Prote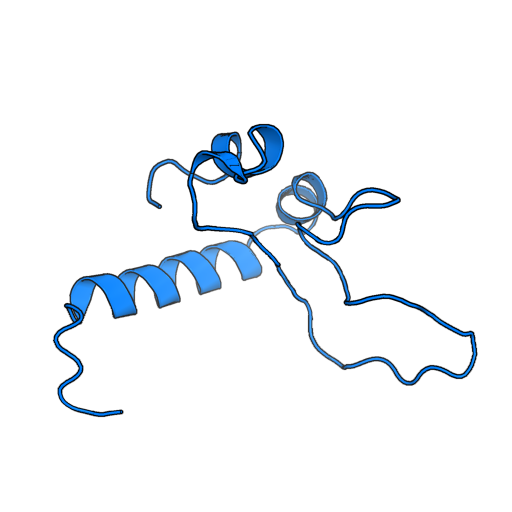in AF-A0A5K1F561-F1 (afdb_monomer)

Solvent-accessible surface area (backbone atoms only — not comparable to full-atom values): 5454 Å² total; per-residue (Å²): 134,80,90,76,82,69,58,63,70,59,57,52,49,52,52,51,54,51,50,51,56,73,71,43,60,67,70,66,50,54,75,41,36,45,48,96,97,51,79,48,25,35,47,74,86,74,89,86,54,94,87,60,83,76,77,98,63,89,41,74,40,78,64,78,73,60,70,91,66,41,56,62,78,57,65,69,70,48,66,88,86,112

Radius of gyration: 14.99 Å; Cα contacts (8 Å, |Δi|>4): 51; chains: 1; bounding box: 35×29×41 Å

Organism: NCBI:txid210225

Foldseek 3Di:
DPPPPPDPVVVVVVVVLVVVLVPDDPVLQVQQDADPPGDAGKDFPDPPDPPDDGDPDTDGDFDDPDPVPGDCSNVVSRPPPD

Mean predicted aligned error: 4.48 Å

Secondary structure (DSSP, 8-state):
--S----HHHHHHHHHHHHHHHHS-HHHHHHTBPPTT---EES-S----TTPPPPS---EE---SSGGGS-HHHHHHS-TT-

InterPro domains:
  IPR026992 Non-haem dioxygenase, N-term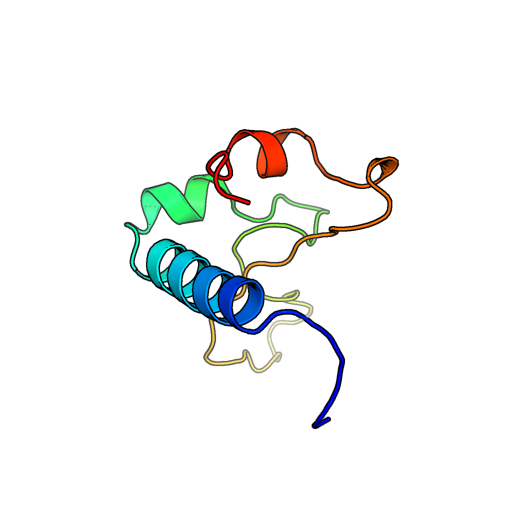inal domain [PF14226] (1-75)
  IPR027443 Isopenicillin N synthase-like superfamily [G3DSA:2.60.120.330] (1-82)
  IPR050295 Plant 2-oxoglutarate-dependent oxidoreductases [PTHR47991] (1-77)

Sequence (82 aa):
LINHEVNTEIVDKMKEETQGFFASPFEEKKSLSQVPGEIEGYGQAFVVSNDQKLDWADMFYLVTHPVSLRKPHIWQMLSTSF

Structure (mmCIF, N/CA/C/O backbone):
data_AF-A0A5K1F561-F1
#
_entry.id   AF-A0A5K1F561-F1
#
loop_
_atom_site.group_PDB
_atom_site.id
_atom_site.type_symbol
_atom_site.label_atom_id
_atom_site.label_alt_id
_atom_site.label_comp_id
_atom_site.label_asym_id
_atom_site.label_entity_id
_atom_site.label_seq_id
_atom_site.pdbx_PDB_ins_code
_atom_site.Cartn_x
_atom_site.Cartn_y
_atom_site.Cartn_z
_atom_site.occupancy
_atom_site.B_iso_or_equiv
_atom_site.auth_seq_id
_atom_site.auth_comp_id
_atom_site.auth_asym_id
_atom_site.auth_atom_id
_atom_site.pdbx_PDB_model_num
ATOM 1 N N . LEU A 1 1 ? -19.336 -8.090 3.738 1.00 91.62 1 LEU A N 1
ATOM 2 C CA . LEU A 1 1 ? -19.727 -8.908 4.907 1.00 91.62 1 LEU A CA 1
ATOM 3 C C . LEU A 1 1 ? -20.122 -7.946 6.018 1.00 91.62 1 LEU A C 1
ATOM 5 O O . LEU A 1 1 ? -19.406 -6.975 6.202 1.00 91.62 1 LEU A O 1
ATOM 9 N N . ILE A 1 2 ? -21.244 -8.165 6.697 1.00 94.69 2 ILE A N 1
ATOM 10 C CA . ILE A 1 2 ? -21.611 -7.427 7.920 1.00 94.69 2 ILE A CA 1
ATOM 11 C C . ILE A 1 2 ? -21.489 -8.383 9.115 1.00 94.69 2 ILE A C 1
ATOM 13 O O . ILE A 1 2 ? -21.537 -9.593 8.902 1.00 94.69 2 ILE A O 1
ATOM 17 N N . ASN A 1 3 ? -21.307 -7.865 10.336 1.00 95.81 3 ASN A N 1
ATOM 18 C CA . ASN A 1 3 ? -21.067 -8.660 11.556 1.00 95.81 3 ASN A CA 1
ATOM 19 C C . ASN A 1 3 ? -19.837 -9.590 11.463 1.00 95.81 3 ASN A C 1
ATOM 21 O O . ASN A 1 3 ? -19.889 -10.748 11.854 1.00 95.81 3 ASN A O 1
ATOM 25 N N . HIS A 1 4 ? -18.724 -9.085 10.928 1.00 96.56 4 HIS A N 1
ATOM 26 C CA . HIS A 1 4 ? -17.471 -9.834 10.733 1.00 96.56 4 HIS A CA 1
ATOM 27 C C . HIS A 1 4 ? -16.557 -9.887 11.971 1.00 96.56 4 HIS A C 1
ATOM 29 O O . HIS A 1 4 ? -15.410 -10.300 11.852 1.00 96.56 4 HIS A O 1
ATOM 35 N N . GLU A 1 5 ? -17.020 -9.394 13.122 1.00 97.19 5 GLU A N 1
ATOM 36 C CA . GLU A 1 5 ? -16.314 -9.380 14.421 1.00 97.19 5 GLU A CA 1
ATOM 37 C C . GLU A 1 5 ? -14.996 -8.581 14.486 1.00 97.19 5 GLU A C 1
ATOM 39 O O . GLU A 1 5 ? -14.509 -8.292 15.575 1.00 97.19 5 GLU A O 1
AT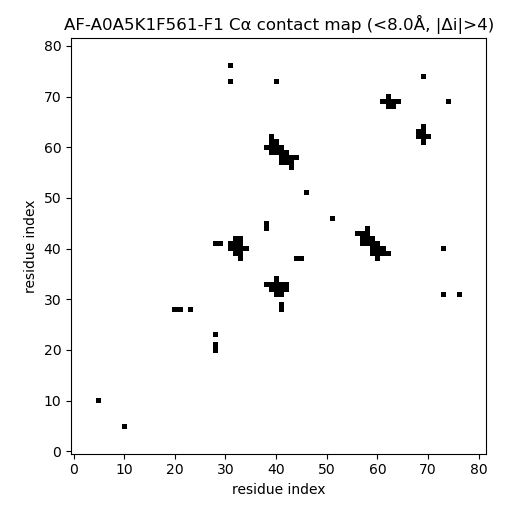OM 44 N N . VAL A 1 6 ? -14.441 -8.140 13.352 1.00 96.62 6 VAL A N 1
ATOM 45 C CA . VAL A 1 6 ? -13.328 -7.178 13.331 1.00 96.62 6 VAL A CA 1
ATOM 46 C C . VAL A 1 6 ? -13.752 -5.868 14.001 1.00 96.62 6 VAL A C 1
ATOM 48 O O . VAL A 1 6 ? -14.746 -5.261 13.595 1.00 96.62 6 VAL A O 1
ATOM 51 N N . ASN A 1 7 ? -12.975 -5.431 14.997 1.00 97.44 7 ASN A N 1
ATOM 52 C CA . ASN A 1 7 ? -13.189 -4.170 15.707 1.00 97.44 7 ASN A CA 1
ATOM 53 C C . ASN A 1 7 ? -13.195 -2.988 14.718 1.00 97.44 7 ASN A C 1
ATOM 55 O O . ASN A 1 7 ? -12.272 -2.824 13.918 1.00 97.44 7 ASN A O 1
ATOM 59 N N . THR A 1 8 ? -14.233 -2.156 14.792 1.00 96.69 8 THR A N 1
ATOM 60 C CA . THR A 1 8 ? -14.423 -0.987 13.927 1.00 96.69 8 THR A CA 1
ATOM 61 C C . THR A 1 8 ? -13.311 0.045 14.067 1.00 96.69 8 THR A C 1
ATOM 63 O O . THR A 1 8 ? -12.888 0.600 13.060 1.00 96.69 8 THR A O 1
ATOM 66 N N . GLU A 1 9 ? -12.767 0.240 15.270 1.00 96.62 9 GLU A N 1
ATOM 67 C CA . GLU A 1 9 ? -11.655 1.169 15.510 1.00 96.62 9 GLU A CA 1
ATOM 68 C C . GLU A 1 9 ? -10.402 0.764 14.718 1.00 96.62 9 GLU A C 1
ATOM 70 O O . GLU A 1 9 ? -9.702 1.617 14.179 1.00 96.62 9 GLU A O 1
ATOM 75 N N . ILE A 1 10 ? -10.150 -0.544 14.575 1.00 95.25 10 ILE A N 1
ATOM 76 C CA . ILE A 1 10 ? -9.031 -1.063 13.770 1.00 95.25 10 ILE A CA 1
ATOM 77 C C . ILE A 1 10 ? -9.268 -0.779 12.285 1.00 95.25 10 ILE A C 1
ATOM 79 O O . ILE A 1 10 ? -8.352 -0.374 11.571 1.00 95.25 10 ILE A O 1
ATOM 83 N N . VAL A 1 11 ? -10.500 -0.980 11.812 1.00 96.44 11 VAL A N 1
ATOM 84 C CA . VAL A 1 11 ? -10.868 -0.714 10.415 1.00 96.44 11 VAL A CA 1
ATOM 85 C C . VAL A 1 11 ? -10.731 0.773 10.090 1.00 96.44 11 VAL A C 1
ATOM 87 O O . VAL A 1 11 ? -10.224 1.117 9.023 1.00 96.44 11 VAL A O 1
ATOM 90 N N . ASP A 1 12 ? -11.159 1.653 10.991 1.00 96.50 12 ASP A N 1
ATOM 91 C CA . ASP A 1 12 ? -11.078 3.098 10.784 1.00 96.50 12 ASP A CA 1
ATOM 92 C C . ASP A 1 12 ? -9.636 3.601 10.847 1.00 96.50 12 ASP A C 1
ATOM 94 O O . ASP A 1 12 ? -9.222 4.336 9.950 1.00 96.50 12 ASP A O 1
ATOM 98 N N . LYS A 1 13 ? -8.831 3.097 11.790 1.00 94.94 13 LYS A N 1
ATOM 99 C CA . LYS A 1 13 ? -7.394 3.385 11.825 1.00 94.94 13 LYS A CA 1
ATOM 100 C C . LYS A 1 13 ? -6.688 2.929 10.545 1.00 94.94 13 LYS A C 1
ATOM 102 O O . LYS A 1 13 ? -5.897 3.678 9.986 1.00 94.94 13 LYS A O 1
ATOM 107 N N . MET A 1 14 ? -7.008 1.742 10.024 1.00 93.19 14 MET A N 1
ATOM 108 C CA . MET A 1 14 ? -6.426 1.262 8.763 1.00 93.19 14 MET A CA 1
ATOM 109 C C . MET A 1 14 ? -6.752 2.195 7.587 1.00 93.19 14 MET A C 1
ATOM 111 O O . MET A 1 14 ? -5.892 2.446 6.740 1.00 93.19 14 MET A O 1
ATOM 115 N N . LYS A 1 15 ? -7.979 2.733 7.522 1.00 96.19 15 LYS A N 1
ATOM 116 C CA . LYS A 1 15 ? -8.350 3.724 6.498 1.00 96.19 15 LYS A CA 1
ATOM 117 C C . LYS A 1 15 ? -7.545 5.012 6.658 1.00 96.19 15 LYS A C 1
ATOM 119 O O . LYS A 1 15 ? -7.049 5.518 5.656 1.00 96.19 15 LYS A O 1
ATOM 124 N N . GLU A 1 16 ? -7.426 5.521 7.882 1.00 95.56 16 GLU A N 1
ATOM 125 C CA . GLU A 1 16 ? -6.685 6.749 8.191 1.00 95.56 16 GLU A CA 1
ATOM 126 C C . GLU A 1 16 ? -5.202 6.620 7.823 1.00 95.56 16 GLU A C 1
ATOM 128 O O . GLU A 1 16 ? -4.693 7.428 7.051 1.00 95.56 16 GLU A O 1
ATOM 133 N N . GLU A 1 17 ? -4.534 5.559 8.280 1.00 92.31 17 GLU A N 1
ATOM 134 C CA . GLU A 1 17 ? -3.121 5.277 7.981 1.00 92.31 17 GLU A CA 1
ATOM 135 C C . GLU A 1 17 ? -2.890 5.119 6.470 1.00 92.31 17 GLU A C 1
ATOM 137 O O . GLU A 1 17 ? -1.938 5.667 5.913 1.00 92.31 17 GLU A O 1
ATOM 142 N N . THR A 1 18 ? -3.800 4.432 5.769 1.00 93.06 18 THR A N 1
ATOM 143 C CA . THR A 1 18 ? -3.723 4.284 4.306 1.00 93.06 18 THR A CA 1
ATOM 144 C C . THR A 1 18 ? -3.856 5.636 3.606 1.00 93.06 18 THR A C 1
ATOM 146 O O . THR A 1 18 ? -3.074 5.950 2.707 1.00 93.06 18 THR A O 1
ATOM 149 N N . GLN A 1 19 ? -4.824 6.463 4.010 1.00 95.50 19 GLN A N 1
ATOM 150 C CA . GLN A 1 19 ? -4.994 7.807 3.453 1.00 95.50 19 GLN A CA 1
ATOM 151 C C . GLN A 1 19 ? -3.772 8.686 3.730 1.00 95.50 19 GLN A C 1
ATOM 153 O O . GLN A 1 19 ? -3.290 9.350 2.813 1.00 95.50 19 GLN A O 1
ATOM 158 N N . GLY A 1 20 ? -3.241 8.645 4.954 1.00 93.75 20 GLY A N 1
ATOM 159 C CA . GLY A 1 20 ? -2.027 9.355 5.347 1.00 93.75 20 GLY A CA 1
ATOM 160 C C . GLY A 1 20 ? -0.826 8.952 4.495 1.00 93.75 20 GLY A C 1
ATOM 161 O O . GLY A 1 20 ? -0.142 9.817 3.948 1.00 93.75 20 GLY A O 1
ATOM 162 N N . PHE A 1 21 ? -0.627 7.648 4.282 1.00 92.25 21 PHE A N 1
ATOM 163 C CA . PHE A 1 21 ? 0.420 7.141 3.399 1.00 92.25 21 PHE A CA 1
ATOM 164 C C . PHE A 1 21 ? 0.282 7.693 1.976 1.00 92.25 21 PHE A C 1
ATOM 166 O O . PHE A 1 21 ? 1.236 8.259 1.447 1.00 92.25 21 PHE A O 1
ATOM 173 N N . PHE A 1 22 ? -0.891 7.595 1.344 1.00 93.69 22 PHE A N 1
ATOM 174 C CA . PHE A 1 22 ? -1.047 8.063 -0.039 1.00 93.69 22 PHE A CA 1
ATOM 175 C C . PHE A 1 22 ? -1.020 9.594 -0.176 1.00 93.69 22 PHE A C 1
ATOM 177 O O . PHE A 1 22 ? -0.597 10.090 -1.226 1.00 93.69 22 PHE A O 1
ATOM 184 N N . ALA A 1 23 ? -1.393 10.333 0.872 1.00 94.88 23 ALA A N 1
ATOM 185 C CA . ALA A 1 23 ? -1.284 11.790 0.941 1.00 94.88 23 ALA A CA 1
ATOM 186 C C . ALA A 1 23 ? 0.151 12.293 1.190 1.00 94.88 23 ALA A C 1
ATOM 188 O O . ALA A 1 23 ? 0.428 13.469 0.946 1.00 94.88 23 ALA A O 1
ATOM 189 N N . SER A 1 24 ? 1.062 11.428 1.652 1.00 92.56 24 SER A N 1
ATOM 190 C CA . SER A 1 24 ? 2.464 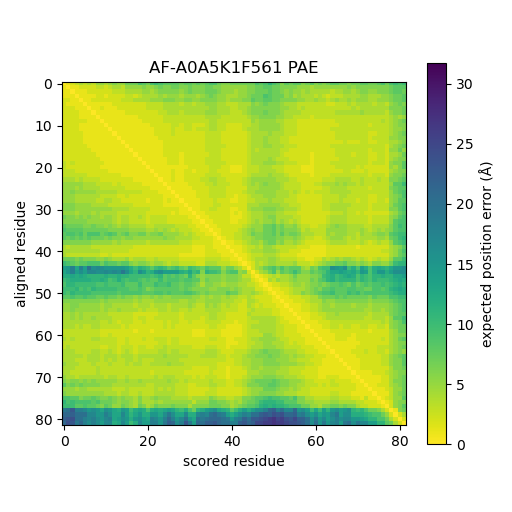11.786 1.893 1.00 92.56 24 SER A CA 1
ATOM 191 C C . SER A 1 24 ? 3.207 12.185 0.601 1.00 92.56 24 SER A C 1
ATOM 193 O O . SER A 1 24 ? 2.778 11.839 -0.515 1.00 92.56 24 SER A O 1
ATOM 195 N N . PRO A 1 25 ? 4.332 12.921 0.716 1.00 94.75 25 PRO A N 1
ATOM 196 C CA . PRO A 1 25 ? 5.164 13.286 -0.422 1.00 94.75 25 PRO A CA 1
ATOM 197 C C . PRO A 1 25 ? 5.595 12.079 -1.257 1.00 94.75 25 PRO A C 1
ATOM 199 O O . PRO A 1 25 ? 5.856 10.987 -0.755 1.00 94.75 25 PRO A O 1
ATOM 202 N N . PHE A 1 26 ? 5.733 12.292 -2.565 1.00 91.56 26 PHE A N 1
ATOM 203 C CA . PHE A 1 26 ? 6.140 11.229 -3.483 1.00 91.56 26 PHE A CA 1
ATOM 204 C C . PHE A 1 26 ? 7.482 10.587 -3.104 1.00 91.56 26 PHE A C 1
ATOM 206 O O . PHE A 1 26 ? 7.602 9.372 -3.193 1.00 91.56 26 PHE A O 1
ATOM 213 N N . GLU A 1 27 ? 8.462 11.368 -2.643 1.00 92.38 27 GLU A N 1
ATOM 214 C CA . GLU A 1 27 ? 9.781 10.838 -2.270 1.00 92.38 27 GLU A CA 1
ATOM 215 C C . GLU A 1 27 ? 9.720 9.870 -1.078 1.00 92.38 27 GLU A C 1
ATOM 217 O O . GLU A 1 27 ? 10.453 8.883 -1.052 1.00 92.38 27 GLU A O 1
ATOM 222 N N . GLU A 1 28 ? 8.796 10.086 -0.135 1.00 89.62 28 GLU A N 1
ATOM 223 C CA . GLU A 1 28 ? 8.570 9.156 0.977 1.00 89.62 28 GLU A CA 1
ATOM 224 C C . GLU A 1 28 ? 7.979 7.840 0.466 1.00 89.62 28 GLU A C 1
ATOM 226 O O . GLU A 1 28 ? 8.521 6.769 0.741 1.00 89.62 28 GLU A O 1
ATOM 231 N N . LYS A 1 29 ? 6.945 7.901 -0.382 1.00 91.06 29 LYS A N 1
ATOM 232 C CA . LYS A 1 29 ? 6.351 6.703 -1.006 1.00 91.06 29 LYS A CA 1
ATOM 233 C C . LYS A 1 29 ? 7.346 5.951 -1.889 1.00 91.06 29 LYS A C 1
ATOM 235 O O . LYS A 1 29 ? 7.384 4.723 -1.883 1.00 91.06 29 LYS A O 1
ATOM 240 N N . LYS A 1 30 ? 8.185 6.684 -2.620 1.00 90.69 30 LYS A N 1
ATOM 241 C CA . LYS A 1 30 ? 9.210 6.139 -3.515 1.00 90.69 30 LYS A CA 1
ATOM 242 C C . LYS A 1 30 ? 10.320 5.405 -2.765 1.00 90.69 30 LYS A C 1
ATOM 244 O O . LYS A 1 30 ? 10.885 4.457 -3.302 1.00 90.69 30 LYS A O 1
ATOM 249 N N . SER A 1 31 ? 10.617 5.790 -1.521 1.00 89.94 31 SER A N 1
ATOM 250 C CA . SER A 1 31 ? 11.564 5.042 -0.679 1.00 89.94 31 SER A CA 1
ATOM 251 C C . SER A 1 31 ? 11.112 3.596 -0.421 1.00 89.94 31 SER A C 1
ATOM 253 O O . SER A 1 31 ? 11.939 2.715 -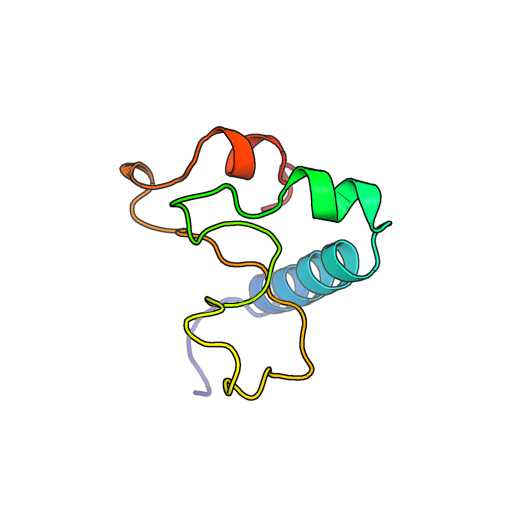0.198 1.00 89.94 31 SER A O 1
ATOM 255 N N . LEU A 1 32 ? 9.803 3.344 -0.536 1.00 91.69 32 LEU A N 1
ATOM 256 C CA . LEU A 1 32 ? 9.156 2.045 -0.380 1.00 91.69 32 LEU A CA 1
ATOM 257 C C . LEU A 1 32 ? 8.790 1.406 -1.726 1.00 91.69 32 LEU A C 1
ATOM 259 O O . LEU A 1 32 ? 7.940 0.516 -1.766 1.00 91.69 32 LEU A O 1
ATOM 263 N N . SER A 1 33 ? 9.371 1.865 -2.839 1.00 91.06 33 SER A N 1
ATOM 264 C CA . SER A 1 33 ? 9.037 1.354 -4.167 1.00 91.06 33 SER A CA 1
ATOM 265 C C . SER A 1 33 ? 9.412 -0.109 -4.374 1.00 91.06 33 SER A C 1
ATOM 267 O O . SER A 1 33 ? 10.375 -0.619 -3.803 1.00 91.06 33 SER A O 1
ATOM 269 N N . GLN A 1 34 ? 8.656 -0.764 -5.255 1.00 90.38 34 GLN A N 1
ATOM 270 C CA . GLN A 1 34 ? 9.014 -2.084 -5.769 1.00 90.38 34 GLN A CA 1
ATOM 271 C C . GLN A 1 34 ? 10.428 -2.059 -6.366 1.00 90.38 34 GLN A C 1
ATOM 273 O O . GLN A 1 34 ? 10.802 -1.127 -7.084 1.00 90.38 34 GLN A O 1
ATOM 278 N N . VAL A 1 35 ? 11.205 -3.106 -6.090 1.00 86.88 35 VAL A N 1
ATOM 279 C CA . VAL A 1 35 ? 12.543 -3.305 -6.665 1.00 86.88 35 VAL A CA 1
ATOM 280 C C . VAL A 1 35 ? 12.494 -4.349 -7.785 1.00 86.88 35 VAL A C 1
ATOM 282 O O . VAL A 1 35 ? 11.599 -5.196 -7.788 1.00 86.88 35 VAL A O 1
ATOM 285 N N . PRO A 1 36 ? 13.432 -4.333 -8.753 1.00 86.00 36 PRO A N 1
ATOM 286 C CA . PRO A 1 36 ? 13.432 -5.302 -9.845 1.00 86.00 36 PRO A CA 1
ATOM 287 C C . PRO A 1 36 ? 13.404 -6.753 -9.345 1.00 86.00 36 PRO A C 1
ATOM 289 O O . PRO A 1 36 ? 14.242 -7.151 -8.540 1.00 86.00 36 PRO A O 1
ATOM 292 N N . GLY A 1 37 ? 12.449 -7.539 -9.848 1.00 84.88 37 GLY A N 1
ATOM 293 C CA . GLY A 1 37 ? 12.241 -8.934 -9.439 1.00 84.88 37 GLY A CA 1
ATOM 294 C C . GLY A 1 37 ? 11.320 -9.117 -8.228 1.00 84.88 37 GLY A C 1
ATOM 295 O O . GLY A 1 37 ? 10.978 -10.252 -7.911 1.00 84.88 37 GLY A O 1
ATOM 296 N N . GLU A 1 38 ? 10.874 -8.031 -7.596 1.00 86.62 38 GLU A N 1
ATOM 297 C CA . GLU A 1 38 ? 9.972 -8.050 -6.447 1.00 86.62 38 GLU A CA 1
ATOM 298 C C . GLU A 1 38 ? 8.642 -7.364 -6.765 1.00 86.62 38 GLU A C 1
ATOM 300 O O . GLU A 1 38 ? 8.560 -6.458 -7.591 1.00 86.62 38 GLU A O 1
ATOM 305 N N . ILE A 1 39 ? 7.586 -7.801 -6.079 1.00 88.88 39 ILE A N 1
ATOM 306 C CA . ILE A 1 39 ? 6.210 -7.327 -6.318 1.00 88.88 39 ILE A CA 1
ATOM 307 C C . ILE A 1 39 ? 5.672 -6.472 -5.167 1.00 88.88 39 ILE A C 1
ATOM 309 O O . ILE A 1 39 ? 4.683 -5.760 -5.319 1.00 88.88 39 ILE A O 1
ATOM 313 N N . GLU A 1 40 ? 6.316 -6.556 -4.004 1.00 92.69 40 GLU A N 1
ATOM 314 C CA . GLU A 1 40 ? 5.968 -5.783 -2.813 1.00 92.69 40 GLU A CA 1
ATOM 315 C C . GLU A 1 40 ? 6.592 -4.392 -2.861 1.00 92.69 40 GLU A C 1
ATOM 317 O O . GLU A 1 40 ? 7.718 -4.233 -3.333 1.00 92.69 40 GLU A O 1
ATOM 322 N N . GLY A 1 41 ? 5.864 -3.409 -2.339 1.00 92.75 41 GLY A N 1
ATOM 323 C CA . GLY A 1 41 ? 6.235 -2.001 -2.350 1.00 92.75 41 GLY A CA 1
ATOM 324 C C . GLY A 1 41 ? 5.270 -1.129 -3.153 1.00 92.75 41 GLY A C 1
ATOM 325 O O . GLY A 1 41 ? 4.215 -1.577 -3.611 1.00 92.75 41 GLY A O 1
ATOM 326 N N . TYR A 1 42 ? 5.640 0.143 -3.293 1.00 93.31 42 TYR A N 1
ATOM 327 C CA . TYR A 1 42 ? 4.893 1.173 -4.013 1.00 93.31 42 TYR A CA 1
ATOM 328 C C . TYR A 1 42 ? 5.196 1.107 -5.506 1.00 93.31 42 TYR A C 1
ATOM 330 O O . TYR A 1 42 ? 6.351 1.239 -5.923 1.00 93.31 42 TYR A O 1
ATOM 338 N N . GLY A 1 43 ? 4.163 0.894 -6.313 1.00 90.38 43 GLY A N 1
ATOM 339 C CA . GLY A 1 43 ? 4.305 0.730 -7.753 1.00 90.38 43 GLY A CA 1
ATOM 340 C C . GLY A 1 43 ? 3.108 0.035 -8.388 1.00 90.38 43 GLY A C 1
ATOM 341 O O . GLY A 1 43 ? 2.179 -0.401 -7.714 1.00 90.38 43 GLY A O 1
ATOM 342 N N . GLN A 1 44 ? 3.130 -0.046 -9.713 1.00 87.38 44 GLN A N 1
ATOM 343 C CA . GLN A 1 44 ? 2.085 -0.691 -10.503 1.00 87.38 44 GLN A CA 1
ATOM 344 C C . GLN A 1 44 ? 2.271 -2.209 -10.535 1.00 87.38 44 GLN A C 1
ATOM 346 O O . GLN A 1 44 ? 3.387 -2.720 -10.458 1.00 87.38 44 GLN A O 1
ATOM 351 N N . ALA A 1 45 ? 1.181 -2.949 -10.722 1.00 73.38 45 ALA A N 1
ATOM 352 C CA . ALA A 1 45 ? 1.282 -4.373 -11.007 1.00 73.38 45 ALA A CA 1
ATOM 353 C C . ALA A 1 45 ? 1.818 -4.579 -12.437 1.00 73.38 45 ALA A C 1
ATOM 355 O O . ALA A 1 45 ? 1.146 -4.218 -13.395 1.00 73.38 45 ALA A O 1
ATOM 356 N N . PHE A 1 46 ? 3.022 -5.158 -12.541 1.00 68.94 46 PHE A N 1
ATOM 357 C CA . PHE A 1 46 ? 3.656 -5.756 -13.729 1.00 68.94 46 PHE A CA 1
ATOM 358 C C . PHE A 1 46 ? 3.334 -5.116 -15.096 1.00 68.94 46 PHE A C 1
ATOM 360 O O . PHE A 1 46 ? 2.269 -5.352 -15.664 1.00 68.94 46 PHE A O 1
ATOM 367 N N . VAL A 1 47 ? 4.315 -4.443 -15.713 1.00 73.69 47 VAL A N 1
ATOM 368 C CA . VAL A 1 47 ? 4.282 -4.163 -17.161 1.00 73.69 47 VAL A CA 1
ATOM 369 C C . VAL A 1 47 ? 4.827 -5.386 -17.901 1.00 73.69 47 VAL A C 1
ATOM 371 O O . VAL A 1 47 ? 6.033 -5.616 -17.935 1.00 73.69 47 VAL A O 1
ATOM 374 N N . VAL A 1 48 ? 3.937 -6.203 -18.455 1.00 81.38 48 VAL A N 1
ATOM 375 C CA . VAL A 1 48 ? 4.273 -7.468 -19.126 1.00 81.38 48 VAL A CA 1
ATOM 376 C C . VAL A 1 48 ? 4.415 -7.328 -20.642 1.00 81.38 48 VAL A C 1
ATOM 378 O O . VAL A 1 48 ? 4.970 -8.214 -21.287 1.00 81.38 48 VAL A O 1
ATOM 381 N N . SER A 1 49 ? 3.916 -6.236 -21.232 1.00 87.38 49 SER A N 1
ATOM 382 C CA . SER A 1 49 ? 4.041 -5.964 -22.670 1.00 87.38 49 SER A CA 1
ATOM 383 C C . SER A 1 49 ? 3.808 -4.487 -23.000 1.00 87.38 49 SER A C 1
ATOM 385 O O . SER A 1 49 ? 3.200 -3.764 -22.215 1.00 87.38 49 SER A O 1
ATOM 387 N N . ASN A 1 50 ? 4.240 -4.055 -24.188 1.00 87.50 50 ASN A N 1
ATOM 388 C CA . ASN A 1 50 ? 4.028 -2.683 -24.667 1.00 87.50 50 ASN A CA 1
ATOM 389 C C . ASN A 1 50 ? 2.554 -2.360 -24.960 1.00 87.50 50 ASN A C 1
ATOM 391 O O . ASN A 1 50 ? 2.155 -1.206 -24.856 1.00 87.50 50 ASN A O 1
ATOM 395 N N . ASP A 1 51 ? 1.748 -3.367 -25.302 1.00 92.50 51 ASP A N 1
ATOM 396 C CA . ASP A 1 51 ? 0.324 -3.196 -25.627 1.00 92.50 51 ASP A CA 1
ATOM 397 C C . ASP A 1 51 ? -0.580 -3.281 -24.386 1.00 92.50 51 ASP A C 1
ATOM 399 O O . ASP A 1 51 ? -1.811 -3.240 -24.484 1.00 92.50 51 ASP A O 1
ATOM 403 N N . GLN A 1 52 ? 0.018 -3.426 -23.201 1.00 90.56 52 GLN A N 1
ATOM 404 C CA . GLN A 1 52 ? -0.727 -3.527 -21.961 1.00 90.56 52 GLN A CA 1
ATOM 405 C C . GLN A 1 52 ? -1.429 -2.207 -21.645 1.00 90.56 52 GLN A C 1
ATOM 407 O O . GLN A 1 52 ? -0.813 -1.149 -21.524 1.00 90.56 52 GLN A O 1
ATOM 412 N N . LYS A 1 53 ? -2.741 -2.297 -21.430 1.00 90.44 53 LYS A N 1
ATOM 413 C CA . LYS A 1 53 ? -3.516 -1.211 -20.834 1.00 90.44 53 LYS A CA 1
ATOM 414 C C . LYS A 1 53 ? -3.235 -1.183 -19.340 1.00 90.44 53 LYS A C 1
ATOM 416 O O . LYS A 1 53 ? -3.352 -2.212 -18.678 1.00 90.44 53 LYS A O 1
ATOM 421 N N . LEU A 1 54 ? -2.853 -0.015 -18.843 1.00 89.81 54 LEU A N 1
ATOM 422 C CA . LEU A 1 54 ? -2.564 0.195 -17.432 1.00 89.81 54 LEU A CA 1
ATOM 423 C C . LEU A 1 54 ? -3.802 0.718 -16.716 1.00 89.81 54 LEU A C 1
ATOM 425 O O . LEU A 1 54 ? -4.571 1.504 -17.278 1.00 89.81 54 LEU A O 1
ATOM 429 N N . ASP A 1 55 ? -3.959 0.290 -15.471 1.00 90.25 55 ASP A N 1
ATOM 430 C CA . ASP A 1 55 ? -4.975 0.835 -14.588 1.00 90.25 55 ASP A CA 1
ATOM 431 C C . ASP A 1 55 ? -4.606 2.264 -14.182 1.00 90.25 55 ASP A C 1
ATOM 433 O O . ASP A 1 55 ? -3.441 2.608 -13.977 1.00 90.25 55 ASP A O 1
ATOM 437 N N . TRP A 1 56 ? -5.622 3.116 -14.050 1.00 92.56 56 TRP A N 1
ATOM 438 C CA . TRP A 1 56 ? -5.453 4.478 -13.547 1.00 92.56 56 TRP A CA 1
ATOM 439 C C . TRP A 1 56 ? -5.536 4.492 -12.017 1.00 92.56 56 TRP A C 1
ATOM 441 O O . TRP A 1 56 ? -6.487 5.016 -11.435 1.00 92.56 56 TRP A O 1
ATOM 451 N N . ALA A 1 57 ? -4.579 3.843 -11.360 1.00 91.00 57 ALA A N 1
ATOM 452 C CA . ALA A 1 57 ? -4.554 3.715 -9.907 1.00 91.00 57 ALA A CA 1
ATOM 453 C C . ALA A 1 57 ? -3.139 3.439 -9.416 1.00 91.00 57 ALA A C 1
ATOM 455 O O . ALA A 1 57 ? -2.478 2.596 -9.997 1.00 91.00 57 ALA A O 1
ATOM 456 N N . ASP A 1 58 ? -2.694 4.067 -8.330 1.00 90.94 58 ASP A N 1
ATOM 457 C CA . ASP A 1 58 ? -1.460 3.667 -7.646 1.00 90.94 58 ASP A CA 1
ATOM 458 C C . ASP A 1 58 ? -1.717 2.495 -6.688 1.00 90.94 58 ASP A C 1
ATOM 460 O O . ASP A 1 58 ? -2.805 2.365 -6.123 1.00 90.94 58 ASP A O 1
ATOM 464 N N . MET A 1 59 ? -0.700 1.657 -6.466 1.00 92.69 59 MET A N 1
ATOM 465 C CA . MET A 1 59 ? -0.789 0.501 -5.574 1.00 92.69 59 MET A CA 1
ATOM 466 C C . MET A 1 59 ? 0.401 0.438 -4.609 1.00 92.69 59 MET A C 1
ATOM 468 O O . MET A 1 59 ? 1.533 0.795 -4.939 1.00 92.69 59 MET A O 1
ATOM 472 N N . PHE A 1 60 ? 0.125 -0.045 -3.398 1.00 93.38 60 PHE A N 1
ATOM 473 C CA . PHE A 1 60 ? 1.123 -0.452 -2.417 1.00 93.38 60 PHE A CA 1
ATOM 474 C C . PHE A 1 60 ? 0.817 -1.888 -1.988 1.00 93.38 60 PHE A C 1
ATOM 476 O O . PHE A 1 60 ? -0.214 -2.137 -1.363 1.00 93.38 60 PHE A O 1
ATOM 483 N N . TYR A 1 61 ? 1.663 -2.841 -2.381 1.00 93.00 61 TYR A N 1
ATOM 484 C CA . TYR A 1 61 ? 1.432 -4.268 -2.134 1.00 93.00 61 TYR A CA 1
ATOM 485 C C . TYR A 1 61 ? 2.368 -4.801 -1.048 1.00 93.00 61 TYR A C 1
ATOM 487 O O . TYR A 1 61 ? 3.568 -4.540 -1.091 1.00 93.00 61 TYR A O 1
ATOM 495 N N . LEU A 1 62 ? 1.831 -5.569 -0.095 1.00 92.88 62 LEU A N 1
ATOM 496 C CA . LEU A 1 62 ? 2.584 -6.135 1.026 1.00 92.88 62 LEU A CA 1
ATOM 497 C C . LEU A 1 62 ? 2.134 -7.556 1.348 1.00 92.88 62 LEU A C 1
ATOM 499 O O . LEU A 1 62 ? 0.936 -7.835 1.442 1.00 92.88 62 LEU A O 1
ATOM 503 N N . VAL A 1 63 ? 3.095 -8.423 1.656 1.00 94.12 63 VAL A N 1
ATOM 504 C CA . VAL A 1 63 ? 2.833 -9.684 2.346 1.00 94.12 63 VAL A CA 1
ATOM 505 C C . VAL A 1 63 ? 2.820 -9.424 3.850 1.00 94.12 63 VAL A C 1
ATOM 507 O O . VAL A 1 63 ? 3.820 -9.030 4.449 1.00 94.12 63 VAL A O 1
ATOM 510 N N . THR A 1 64 ? 1.664 -9.646 4.478 1.00 93.31 64 THR A N 1
ATOM 511 C CA . THR A 1 64 ? 1.429 -9.363 5.906 1.00 93.31 64 THR A CA 1
ATOM 512 C C . THR A 1 64 ? 1.541 -10.607 6.788 1.00 93.31 64 THR A C 1
ATOM 514 O O . THR A 1 64 ? 1.905 -10.503 7.963 1.00 93.31 64 THR A O 1
ATOM 517 N N . HIS A 1 65 ? 1.251 -11.793 6.253 1.00 94.12 65 HIS A N 1
ATOM 518 C CA . HIS A 1 65 ? 1.291 -13.055 6.986 1.00 94.12 65 HIS A CA 1
ATOM 519 C C . HIS A 1 65 ? 1.676 -14.223 6.055 1.00 94.12 65 HIS A C 1
ATOM 521 O O . HIS A 1 65 ? 1.206 -14.250 4.917 1.00 94.12 65 HIS A O 1
ATOM 527 N N . PRO A 1 66 ? 2.464 -15.215 6.525 1.00 96.44 66 PRO A N 1
ATOM 528 C CA . PRO A 1 66 ? 3.108 -15.294 7.842 1.00 96.44 66 PRO A CA 1
ATOM 529 C C . PRO A 1 66 ? 4.218 -14.257 8.033 1.00 96.44 66 PRO A C 1
ATOM 531 O O . PRO A 1 66 ? 4.787 -13.746 7.073 1.00 96.44 66 PRO A O 1
ATOM 534 N N . VAL A 1 67 ? 4.537 -13.956 9.298 1.00 93.88 67 VAL A N 1
ATOM 535 C CA . VAL A 1 67 ? 5.563 -12.960 9.671 1.00 93.88 67 VAL A CA 1
ATOM 536 C C . VAL A 1 67 ? 6.921 -13.279 9.040 1.00 93.88 67 VAL A C 1
ATOM 538 O O . VAL A 1 67 ? 7.653 -12.366 8.679 1.00 93.88 67 VAL A O 1
ATOM 541 N N . SER A 1 68 ? 7.234 -14.561 8.834 1.00 95.50 68 SER A N 1
ATOM 542 C CA . SER A 1 68 ? 8.475 -15.011 8.195 1.00 95.50 68 SER A CA 1
ATOM 543 C C . SER A 1 68 ? 8.643 -14.565 6.740 1.00 95.50 68 SER A C 1
ATOM 545 O O . SER A 1 68 ? 9.766 -14.577 6.248 1.00 95.50 68 SER A O 1
ATOM 547 N N . LEU A 1 69 ? 7.561 -14.184 6.053 1.00 94.69 69 LEU A N 1
ATOM 548 C CA . LEU A 1 69 ? 7.611 -13.678 4.678 1.00 94.69 69 LEU A CA 1
ATOM 549 C C . LEU A 1 69 ? 7.655 -12.149 4.600 1.00 94.69 69 LEU A C 1
ATOM 551 O O . LEU A 1 69 ? 7.808 -11.601 3.513 1.00 94.69 69 LEU A O 1
ATOM 555 N N . ARG A 1 70 ? 7.535 -11.446 5.731 1.00 93.31 70 ARG A N 1
ATOM 556 C CA . ARG A 1 70 ? 7.596 -9.983 5.756 1.00 93.31 70 ARG A CA 1
ATOM 557 C C . ARG A 1 70 ? 8.992 -9.511 5.372 1.00 93.31 70 ARG A C 1
ATOM 559 O O . ARG A 1 70 ? 9.966 -9.852 6.039 1.00 93.31 70 ARG A O 1
ATOM 566 N N . LYS A 1 71 ? 9.084 -8.661 4.350 1.00 90.62 71 LYS A N 1
ATOM 567 C CA . LYS A 1 71 ? 10.338 -8.017 3.938 1.00 90.62 71 LYS A CA 1
ATOM 568 C C . LYS A 1 71 ? 10.814 -6.986 4.966 1.00 90.62 71 LYS A C 1
ATOM 570 O O . LYS A 1 71 ? 10.208 -5.917 5.055 1.00 90.62 71 LYS A O 1
ATOM 575 N N . PRO A 1 72 ? 11.916 -7.231 5.703 1.00 88.94 72 PRO A N 1
ATOM 576 C CA .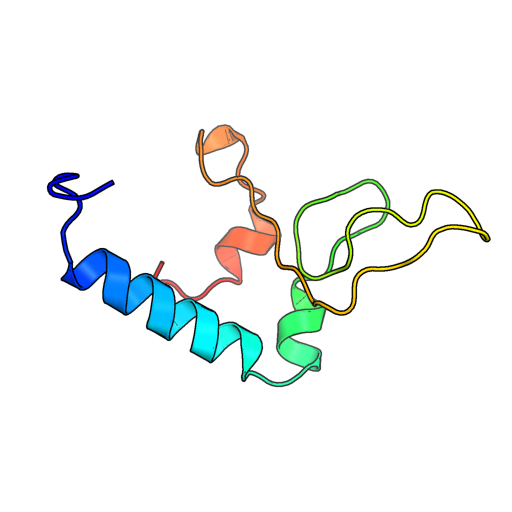 PRO A 1 72 ? 12.294 -6.374 6.826 1.00 88.94 72 PRO A CA 1
ATOM 577 C C . PRO A 1 72 ? 12.506 -4.911 6.437 1.00 88.94 72 PRO A C 1
ATOM 579 O O . PRO A 1 72 ? 12.092 -4.030 7.176 1.00 88.94 72 PRO A O 1
ATOM 582 N N . HIS A 1 73 ? 13.076 -4.644 5.259 1.00 85.38 73 HIS A N 1
ATOM 583 C CA . HIS A 1 73 ? 13.328 -3.278 4.802 1.00 85.38 73 HIS A CA 1
ATOM 584 C C . HIS A 1 73 ? 12.040 -2.461 4.620 1.00 85.38 73 HIS A C 1
ATOM 586 O O . HIS A 1 73 ? 12.035 -1.285 4.949 1.00 85.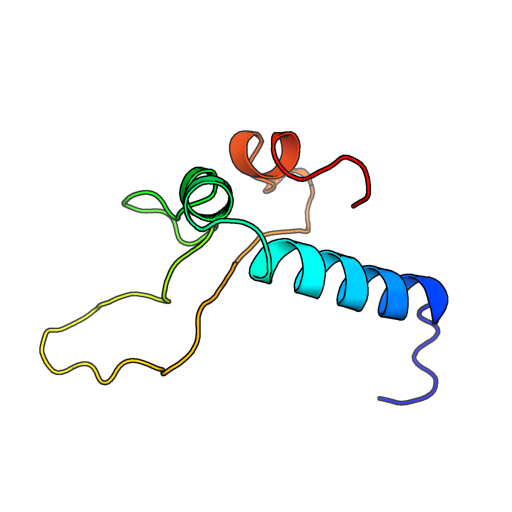38 73 HIS A O 1
ATOM 592 N N . ILE A 1 74 ? 10.940 -3.072 4.166 1.00 88.50 74 ILE A N 1
ATOM 593 C CA . ILE A 1 74 ? 9.653 -2.376 4.019 1.00 88.50 74 ILE A CA 1
ATOM 594 C C . ILE A 1 74 ? 9.004 -2.202 5.394 1.00 88.50 74 ILE A C 1
ATOM 596 O O . ILE A 1 74 ? 8.631 -1.101 5.784 1.00 88.50 74 ILE A O 1
ATOM 600 N N . TRP A 1 75 ? 8.934 -3.287 6.167 1.00 87.94 75 TRP A N 1
ATOM 601 C CA . TRP A 1 75 ? 8.244 -3.315 7.457 1.00 87.94 75 TRP A CA 1
ATOM 602 C C . TRP A 1 75 ? 8.935 -2.503 8.565 1.00 87.94 75 TRP A C 1
ATOM 604 O O . TRP A 1 75 ? 8.268 -2.118 9.515 1.00 87.94 75 TRP A O 1
ATOM 614 N N . GLN A 1 76 ? 10.240 -2.227 8.460 1.00 86.00 76 GLN A N 1
ATOM 615 C CA . GLN A 1 76 ? 10.964 -1.332 9.379 1.00 86.00 76 GLN A CA 1
ATOM 616 C C . GLN A 1 76 ? 10.788 0.153 9.044 1.00 86.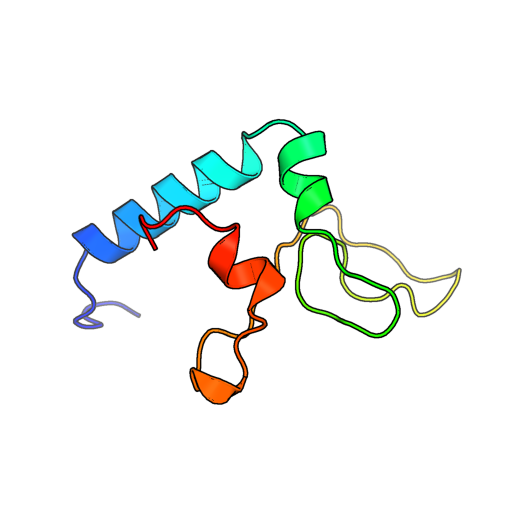00 76 GLN A C 1
ATOM 618 O O . GLN A 1 76 ? 10.969 0.997 9.917 1.00 86.00 76 GLN A O 1
ATOM 623 N N . MET A 1 77 ? 10.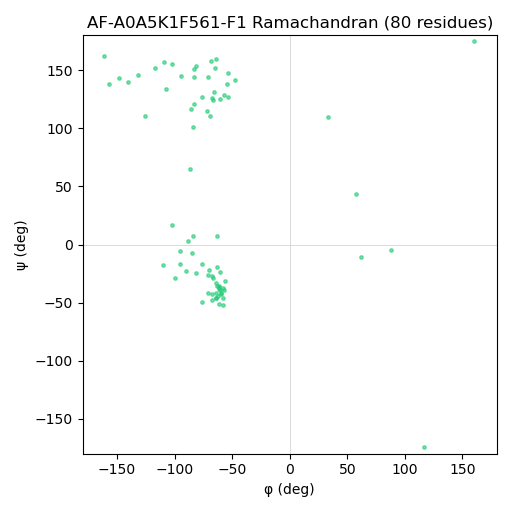485 0.471 7.784 1.00 81.94 77 MET A N 1
ATOM 624 C CA . MET A 1 77 ? 10.282 1.845 7.318 1.00 81.94 77 MET A CA 1
ATOM 625 C C . MET A 1 77 ? 8.824 2.297 7.443 1.00 81.94 77 MET A C 1
ATOM 627 O O . MET A 1 77 ? 8.559 3.495 7.513 1.00 81.94 77 MET A O 1
ATOM 631 N N . LEU A 1 78 ? 7.876 1.358 7.493 1.00 80.25 78 LEU A N 1
ATOM 632 C CA . LEU A 1 78 ? 6.501 1.660 7.872 1.00 80.25 78 LEU A CA 1
ATOM 633 C C . LEU A 1 78 ? 6.472 2.108 9.340 1.00 80.25 78 LEU A C 1
ATOM 635 O O . LEU A 1 78 ? 7.077 1.470 10.202 1.00 80.25 78 LEU A O 1
ATOM 639 N N . SER A 1 79 ? 5.788 3.225 9.611 1.00 63.97 79 SER A N 1
ATOM 640 C CA . SER A 1 79 ? 5.596 3.757 10.966 1.00 63.97 79 SER A CA 1
ATOM 641 C C . SER A 1 79 ? 5.146 2.649 11.923 1.00 63.97 79 SER A C 1
ATOM 643 O O . SER A 1 79 ? 4.310 1.817 11.571 1.00 63.97 79 SER A O 1
ATOM 645 N N . THR A 1 80 ? 5.643 2.672 13.163 1.00 56.94 80 THR A N 1
ATOM 646 C CA . THR A 1 80 ? 5.316 1.714 14.240 1.00 56.94 80 THR A CA 1
ATOM 647 C C . THR A 1 80 ? 3.845 1.733 14.678 1.00 56.94 80 THR A C 1
ATOM 649 O O . THR A 1 80 ? 3.487 1.096 15.665 1.00 56.94 80 THR A O 1
ATOM 652 N N . SER A 1 81 ? 2.994 2.479 13.972 1.00 51.56 81 SER A N 1
ATOM 653 C CA . SER A 1 81 ? 1.556 2.552 14.218 1.00 51.56 81 SER A CA 1
ATOM 654 C C . SER A 1 81 ? 0.756 1.430 13.539 1.00 51.56 81 SER A C 1
ATOM 656 O O . SER A 1 81 ? -0.434 1.313 13.846 1.00 51.56 81 SER A O 1
ATOM 658 N N . PHE A 1 82 ? 1.393 0.600 12.697 1.00 48.09 82 PHE A N 1
ATOM 659 C CA . PHE A 1 82 ? 0.829 -0.638 12.133 1.00 48.09 82 PHE A CA 1
ATOM 660 C C . PHE A 1 82 ? 0.771 -1.807 13.126 1.00 48.09 82 PHE A C 1
ATOM 662 O O . PHE A 1 82 ? 1.753 -2.019 13.872 1.00 48.09 82 PHE A O 1
#

Nearest PDB structures (foldseek):
  5o7y-assembly1_A  TM=9.014E-01  e=2.764E-05  Papaver somniferum
  5o9w-assembly1_A  TM=8.920E-01  e=8.580E-05  Papaver somniferum
  3oox-assembly2_B  TM=7.324E-01  e=7.152E-02  Caulobacter vibrioides CB15
  3oox-assembly1_A  TM=7.057E-01  e=9.493E-02  Caulobacter vibrioides CB15

pLDDT: mean 89.27, std 9.4, range [48.09, 97.44]